Protein AF-A0A971SGZ3-F1 (afdb_monomer_lite)

pLDDT: mean 70.92, std 13.81, range [35.12, 88.5]

Radius of gyration: 29.83 Å; chains: 1; bounding box: 78×23×62 Å

Foldseek 3Di:
DPPPPVVVVVVVVVVVPPDDDDDDPDPVVVCVVVVVVCVVVVCCCCVPVVVVVVVVVVVVVVLVPDDQQDWDADPVGDTFGFHDDDPPDTDTDD

Sequence (94 aa):
MNLFYTLIPTYLMSAAGAGTGEEGAGLQGMLTMLLPFALIIGFMYFFSIRPQKKKEKELKAKLEAMRPGDNIMTIGGIVGRVANITADEVTIYT

Secondary structure (DSSP, 8-state):
--SSSSHHHHHHHHHTSS-------SHHHHHHHHHHHHHHHHHHHHHHHHHHHHHHHHHHHHHHH--TT-EEE-TTS-EEEEEEEETTEEEEE-

Structure (m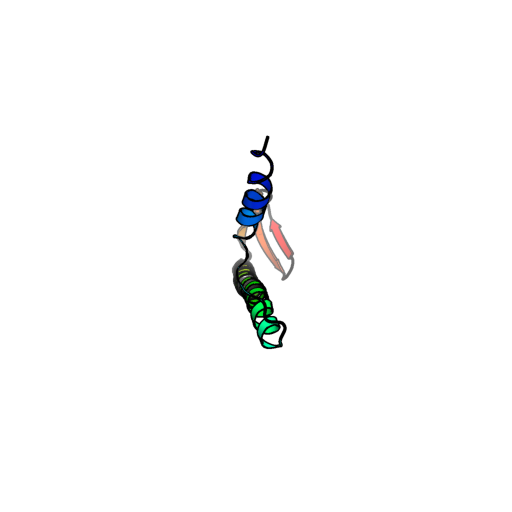mCIF, N/CA/C/O backbone):
data_AF-A0A971SGZ3-F1
#
_entry.id   AF-A0A971SGZ3-F1
#
loop_
_atom_site.group_PDB
_atom_site.id
_atom_site.type_symbol
_atom_site.label_atom_id
_atom_site.label_alt_id
_atom_site.label_comp_id
_atom_site.label_asym_id
_atom_site.label_entity_id
_atom_site.label_seq_id
_atom_site.pdbx_PDB_ins_code
_atom_site.Cartn_x
_atom_site.Cartn_y
_atom_site.Cartn_z
_atom_site.occupancy
_atom_site.B_iso_or_equiv
_atom_site.auth_seq_id
_atom_site.auth_comp_id
_atom_site.auth_asym_id
_atom_site.auth_atom_id
_atom_site.pdbx_PDB_model_num
ATOM 1 N N . MET A 1 1 ? 61.825 10.161 -26.621 1.00 61.12 1 MET A N 1
ATOM 2 C CA . MET A 1 1 ? 60.560 10.915 -26.749 1.00 61.12 1 MET A CA 1
ATOM 3 C C . MET A 1 1 ? 59.492 10.025 -27.382 1.00 61.12 1 MET A C 1
ATOM 5 O O . MET A 1 1 ? 59.147 10.264 -28.518 1.00 61.12 1 MET A O 1
ATOM 9 N N . ASN A 1 2 ? 59.030 8.967 -26.694 1.00 47.19 2 ASN A N 1
ATOM 10 C CA . ASN A 1 2 ? 57.971 8.070 -27.209 1.00 47.19 2 ASN A CA 1
ATOM 11 C C . ASN A 1 2 ? 57.168 7.354 -26.097 1.00 47.19 2 ASN A C 1
ATOM 13 O O . ASN A 1 2 ? 56.510 6.355 -26.354 1.00 47.19 2 ASN A O 1
ATOM 17 N N . LEU A 1 3 ? 57.204 7.856 -24.854 1.00 59.34 3 LEU A N 1
ATOM 18 C CA . LEU A 1 3 ? 56.527 7.208 -23.718 1.00 59.34 3 LEU A CA 1
ATOM 19 C C . LEU A 1 3 ? 55.085 7.710 -23.492 1.00 59.34 3 LEU A C 1
ATOM 21 O O . LEU A 1 3 ? 54.330 7.087 -22.761 1.00 59.34 3 LEU A O 1
ATOM 25 N N . PHE A 1 4 ? 54.683 8.806 -24.146 1.00 59.62 4 PHE A N 1
ATOM 26 C CA . PHE A 1 4 ? 53.336 9.381 -24.016 1.00 59.62 4 PHE A CA 1
ATOM 27 C C . PHE A 1 4 ? 52.316 8.821 -25.026 1.00 59.62 4 PHE A C 1
ATOM 29 O O . PHE A 1 4 ? 51.120 8.957 -24.803 1.00 59.62 4 PHE A O 1
ATOM 36 N N . TYR A 1 5 ? 52.750 8.164 -26.113 1.00 58.62 5 TYR A N 1
ATOM 37 C CA . TYR A 1 5 ? 51.845 7.733 -27.195 1.00 58.62 5 TYR A CA 1
ATOM 38 C C . TYR A 1 5 ? 51.310 6.298 -27.037 1.00 58.62 5 TYR A C 1
ATOM 40 O O . TYR A 1 5 ? 50.272 5.965 -27.595 1.00 58.62 5 TYR A O 1
ATOM 48 N N . THR A 1 6 ? 51.969 5.442 -26.248 1.00 62.06 6 THR A N 1
ATOM 49 C CA . THR A 1 6 ? 51.527 4.052 -26.005 1.00 62.06 6 THR A CA 1
ATOM 50 C C . THR A 1 6 ? 50.541 3.915 -24.846 1.00 62.06 6 THR A C 1
ATOM 52 O O . THR A 1 6 ? 49.836 2.910 -24.774 1.00 62.06 6 THR A O 1
ATOM 55 N N . LEU A 1 7 ? 50.462 4.921 -23.967 1.00 61.53 7 LEU A N 1
ATOM 56 C CA . LEU A 1 7 ? 49.594 4.933 -22.782 1.00 61.53 7 LEU A CA 1
ATOM 57 C C . LEU A 1 7 ? 48.172 5.446 -23.074 1.00 61.53 7 LEU A C 1
ATOM 59 O O . LEU A 1 7 ? 47.235 5.106 -22.358 1.00 61.53 7 LEU A O 1
ATOM 63 N N . ILE A 1 8 ? 47.988 6.219 -24.150 1.00 64.06 8 ILE A N 1
ATOM 64 C CA . ILE A 1 8 ? 46.671 6.735 -24.567 1.00 64.06 8 ILE A CA 1
ATOM 65 C C . ILE A 1 8 ? 45.781 5.614 -25.156 1.00 64.06 8 ILE A C 1
ATOM 67 O O . ILE A 1 8 ? 44.620 5.515 -24.758 1.00 64.06 8 ILE A O 1
ATOM 71 N N . PRO A 1 9 ? 46.285 4.703 -26.018 1.00 61.53 9 PRO A N 1
ATOM 72 C CA . PRO A 1 9 ? 45.495 3.578 -26.522 1.00 61.53 9 PRO A CA 1
ATOM 73 C C . PRO A 1 9 ? 45.182 2.528 -25.450 1.00 61.53 9 PRO A C 1
ATOM 75 O O . PRO A 1 9 ? 44.108 1.936 -25.471 1.00 61.53 9 PRO A O 1
ATOM 78 N N . THR A 1 10 ? 46.089 2.293 -24.494 1.00 59.28 10 THR A N 1
ATOM 79 C CA . THR A 1 10 ? 45.898 1.278 -23.440 1.00 59.28 10 THR A CA 1
ATOM 80 C C . THR A 1 10 ? 44.835 1.687 -22.424 1.00 59.28 10 THR A C 1
ATOM 82 O O . THR A 1 10 ? 44.073 0.832 -21.975 1.00 59.28 10 THR A O 1
ATOM 85 N N . TYR A 1 11 ? 44.715 2.980 -22.109 1.00 58.41 11 TYR A N 1
ATOM 86 C CA . TYR A 1 11 ? 43.640 3.468 -21.239 1.00 58.41 11 TYR A CA 1
ATOM 87 C C . TYR A 1 11 ? 42.266 3.452 -21.929 1.00 58.41 11 TYR A C 1
ATOM 89 O O . TYR A 1 11 ? 41.261 3.161 -21.284 1.00 58.41 11 TYR A O 1
ATOM 97 N N . LEU A 1 12 ? 42.216 3.679 -23.247 1.00 52.97 12 LEU A N 1
ATOM 98 C CA . LEU A 1 12 ? 40.986 3.530 -24.036 1.00 52.97 12 LEU A CA 1
ATOM 99 C C . LEU A 1 12 ? 40.589 2.057 -24.243 1.00 52.97 12 LEU A C 1
ATOM 101 O O . LEU A 1 12 ? 39.403 1.741 -24.226 1.00 52.97 12 LEU A O 1
ATOM 105 N N . MET A 1 13 ? 41.557 1.141 -24.353 1.00 55.81 13 MET A N 1
ATOM 106 C CA . MET A 1 13 ? 41.298 -0.302 -24.455 1.00 55.81 13 MET A CA 1
ATOM 107 C C . MET A 1 13 ? 40.775 -0.893 -23.136 1.00 55.81 13 MET A C 1
ATOM 109 O O . MET A 1 13 ? 39.900 -1.752 -23.152 1.00 55.81 13 MET A O 1
ATOM 113 N N . SER A 1 14 ? 41.243 -0.403 -21.980 1.00 52.47 14 SER A N 1
ATOM 114 C CA . SER A 1 14 ? 40.731 -0.855 -20.675 1.00 52.47 14 SER A CA 1
ATOM 115 C C . SER A 1 14 ? 39.312 -0.352 -20.374 1.00 52.47 14 SER A C 1
ATOM 117 O O . SER A 1 14 ? 38.630 -0.945 -19.540 1.00 52.47 14 SER A O 1
ATOM 119 N N . ALA A 1 15 ? 38.843 0.700 -21.057 1.00 49.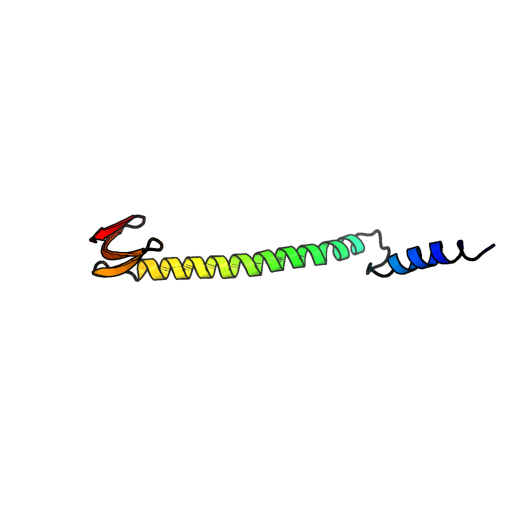50 15 ALA A N 1
ATOM 120 C CA . ALA A 1 15 ? 37.452 1.156 -20.998 1.00 49.50 15 ALA A CA 1
ATOM 121 C C . ALA A 1 15 ? 36.516 0.366 -21.939 1.00 49.50 15 ALA A C 1
ATOM 123 O O . ALA A 1 15 ? 35.302 0.401 -21.760 1.00 49.50 15 ALA A O 1
ATOM 124 N N . ALA A 1 16 ? 37.061 -0.406 -22.887 1.00 46.53 16 ALA A N 1
ATOM 125 C CA . ALA A 1 16 ? 36.309 -1.339 -23.733 1.00 46.53 16 ALA A CA 1
ATOM 126 C C . ALA A 1 16 ? 36.113 -2.726 -23.078 1.00 46.53 16 ALA A C 1
ATOM 128 O O . ALA A 1 16 ? 35.757 -3.694 -23.743 1.00 46.53 16 ALA A O 1
ATOM 129 N N . GLY A 1 17 ? 36.343 -2.828 -21.764 1.00 46.47 17 GLY A N 1
ATOM 130 C CA . GLY A 1 17 ? 36.170 -4.034 -20.952 1.00 46.47 17 GLY A CA 1
ATOM 131 C C . GLY A 1 17 ? 35.000 -3.949 -19.969 1.00 46.47 17 GLY A C 1
ATOM 132 O O . GLY A 1 17 ? 35.124 -4.416 -18.844 1.00 46.47 17 GLY A O 1
ATOM 133 N N . ALA A 1 18 ? 33.887 -3.317 -20.346 1.00 44.09 18 ALA A N 1
ATOM 134 C CA . ALA A 1 18 ? 32.649 -3.327 -19.561 1.00 44.09 18 ALA A CA 1
ATOM 135 C C . ALA A 1 18 ? 31.428 -3.140 -20.474 1.00 44.09 18 ALA A C 1
ATOM 137 O O . ALA A 1 18 ? 30.736 -2.129 -20.432 1.00 44.09 18 ALA A O 1
ATOM 138 N N . GLY A 1 19 ? 31.182 -4.116 -21.342 1.00 40.62 19 GLY A N 1
ATOM 139 C CA . GLY A 1 19 ? 30.023 -4.114 -22.225 1.00 40.62 19 GLY A CA 1
ATOM 140 C C . GLY A 1 19 ? 29.853 -5.481 -22.852 1.00 40.62 19 GLY A C 1
ATOM 141 O O . GLY A 1 19 ? 30.465 -5.793 -23.865 1.00 40.62 19 GLY A O 1
ATOM 142 N N . THR A 1 20 ? 29.065 -6.325 -22.199 1.00 35.12 20 THR A N 1
ATOM 143 C CA . THR A 1 20 ? 28.605 -7.600 -22.745 1.00 35.12 20 THR A CA 1
ATOM 144 C C . THR A 1 20 ? 27.857 -7.377 -24.061 1.00 35.12 20 THR A C 1
ATOM 146 O O . THR A 1 20 ? 26.876 -6.636 -24.067 1.00 35.12 20 THR A O 1
ATOM 149 N N . GLY A 1 21 ? 28.247 -8.104 -25.110 1.00 43.09 21 GLY A N 1
ATOM 150 C CA . GLY A 1 21 ? 27.336 -8.509 -26.185 1.00 43.09 21 GLY A CA 1
ATOM 151 C C . GLY A 1 21 ? 27.374 -7.668 -27.459 1.00 43.09 21 GLY A C 1
ATOM 152 O O . GLY A 1 21 ? 26.592 -6.741 -27.622 1.00 43.09 21 GLY A O 1
ATOM 153 N N . GLU A 1 22 ? 28.304 -8.061 -28.327 1.00 35.94 22 GLU A N 1
ATOM 154 C CA . GLU A 1 22 ? 28.220 -8.254 -29.784 1.00 35.94 22 GLU A CA 1
ATOM 155 C C . GLU A 1 22 ? 27.079 -7.628 -30.614 1.00 35.94 22 GLU A C 1
ATOM 157 O O . GLU A 1 22 ? 25.885 -7.736 -30.334 1.00 35.94 22 GLU A O 1
ATOM 162 N N . GLU A 1 23 ? 27.524 -7.080 -31.750 1.00 41.28 23 GLU A N 1
ATOM 163 C CA . GLU A 1 23 ? 26.769 -6.728 -32.949 1.00 41.28 23 GLU A CA 1
ATOM 164 C C . GLU A 1 23 ? 25.783 -7.815 -33.403 1.00 41.28 23 GLU A C 1
ATOM 166 O O . GLU A 1 23 ? 26.131 -8.972 -33.628 1.00 41.28 23 GLU A O 1
ATOM 171 N N . GLY A 1 24 ? 24.546 -7.387 -33.649 1.00 42.19 24 GLY A N 1
ATOM 172 C CA . GLY A 1 24 ? 23.504 -8.188 -34.277 1.00 42.19 24 GLY A CA 1
ATOM 173 C C . GLY A 1 24 ? 22.287 -7.330 -34.600 1.00 42.19 24 GLY A C 1
ATOM 174 O O . GLY A 1 24 ? 21.251 -7.442 -33.947 1.00 42.19 24 GLY A O 1
ATOM 175 N N . ALA A 1 25 ? 22.412 -6.441 -35.591 1.00 50.78 25 ALA A N 1
ATOM 176 C CA . ALA A 1 25 ? 21.299 -5.664 -36.134 1.00 50.78 25 ALA A CA 1
ATOM 177 C C . ALA A 1 25 ? 20.322 -6.591 -36.887 1.00 50.78 25 ALA A C 1
ATOM 179 O O . ALA A 1 25 ? 20.432 -6.816 -38.088 1.00 50.78 25 ALA A O 1
ATOM 180 N N . GLY A 1 26 ? 19.371 -7.160 -36.151 1.00 58.16 26 GLY A N 1
ATOM 181 C CA . GLY A 1 26 ? 18.267 -7.975 -36.651 1.00 58.16 26 GLY A CA 1
ATOM 182 C C . GLY A 1 26 ? 17.219 -8.166 -35.554 1.00 58.16 26 GLY A C 1
ATOM 183 O O . GLY A 1 26 ? 17.494 -7.895 -34.388 1.00 58.16 26 GLY A O 1
ATOM 184 N N . LEU A 1 27 ? 16.017 -8.639 -35.899 1.00 60.69 27 LEU A N 1
ATOM 185 C CA . LEU A 1 27 ? 14.909 -8.879 -34.952 1.00 60.69 27 LEU A CA 1
ATOM 186 C C . LEU A 1 27 ? 15.341 -9.685 -33.705 1.00 60.69 27 LEU A C 1
ATOM 188 O O . LEU A 1 27 ? 14.837 -9.454 -32.608 1.00 60.69 27 LEU A O 1
ATOM 192 N N . GLN A 1 28 ? 16.330 -10.571 -33.868 1.00 64.25 28 GLN A N 1
ATOM 193 C CA . GLN A 1 28 ? 16.982 -11.305 -32.785 1.00 64.25 28 GLN A CA 1
ATOM 194 C C . GLN A 1 28 ? 17.620 -10.361 -31.749 1.00 64.25 28 GLN A C 1
ATOM 196 O O . GLN A 1 28 ? 17.368 -10.518 -30.563 1.00 64.25 28 GLN A O 1
ATOM 201 N N . GLY A 1 29 ? 18.369 -9.342 -32.186 1.00 67.75 29 GLY A N 1
ATOM 202 C CA . GLY A 1 29 ? 19.042 -8.368 -31.322 1.00 67.75 29 GLY A CA 1
ATOM 203 C C . GLY A 1 29 ? 18.082 -7.453 -30.556 1.00 67.75 29 GLY A C 1
ATOM 204 O O . GLY A 1 29 ? 18.350 -7.122 -29.404 1.00 67.75 29 GLY A O 1
ATOM 205 N N . MET A 1 30 ? 16.919 -7.115 -31.131 1.00 69.00 30 MET A N 1
ATOM 206 C CA . MET A 1 30 ? 15.866 -6.380 -30.410 1.00 69.00 30 MET A CA 1
ATOM 207 C C . MET A 1 30 ? 15.273 -7.201 -29.260 1.00 69.00 30 MET A C 1
ATOM 209 O O . MET A 1 30 ? 15.034 -6.659 -28.181 1.00 69.00 30 MET A O 1
ATOM 213 N N . LEU A 1 31 ? 15.065 -8.506 -29.459 1.00 73.06 31 LEU A N 1
ATOM 214 C CA . LEU A 1 31 ? 14.594 -9.394 -28.395 1.00 73.06 31 LEU A CA 1
ATOM 215 C C . LEU A 1 31 ? 15.651 -9.557 -27.297 1.00 73.06 31 LEU A C 1
ATOM 217 O O . LEU A 1 31 ? 15.302 -9.493 -26.120 1.00 73.06 31 LEU A O 1
ATOM 221 N N . THR A 1 32 ? 16.934 -9.682 -27.652 1.00 76.50 32 THR A N 1
ATOM 222 C CA . THR A 1 32 ? 18.028 -9.763 -26.669 1.00 76.50 32 THR A CA 1
ATOM 223 C C . THR A 1 32 ? 18.176 -8.473 -25.855 1.00 76.50 32 THR A C 1
ATOM 225 O O . THR A 1 32 ? 18.482 -8.544 -24.668 1.00 76.50 32 THR A O 1
ATOM 228 N N . MET A 1 33 ? 17.904 -7.301 -26.447 1.00 73.38 33 MET A N 1
ATOM 229 C CA . MET A 1 33 ? 17.918 -6.009 -25.745 1.00 73.38 33 MET A CA 1
ATOM 230 C C . MET A 1 33 ? 16.672 -5.767 -24.882 1.00 73.38 33 MET A C 1
ATOM 232 O O . MET A 1 33 ? 16.792 -5.206 -23.798 1.00 73.38 33 MET A O 1
ATOM 236 N N . LEU A 1 34 ? 15.478 -6.182 -25.318 1.00 79.56 34 LEU A N 1
ATOM 237 C CA . LEU A 1 34 ? 14.231 -5.977 -24.563 1.00 79.56 34 LEU A CA 1
ATOM 238 C C . LEU A 1 34 ? 14.039 -6.982 -23.419 1.00 79.56 34 LEU A C 1
ATOM 240 O O . LEU A 1 34 ? 13.370 -6.660 -22.436 1.00 79.56 34 LEU A O 1
ATOM 244 N N . LEU A 1 35 ? 14.641 -8.171 -23.512 1.00 85.31 35 LEU A N 1
ATOM 245 C CA . LEU A 1 35 ? 14.587 -9.208 -22.479 1.00 85.31 35 LEU A CA 1
ATOM 246 C C . LEU A 1 35 ? 15.040 -8.719 -21.082 1.00 85.31 35 LEU A C 1
ATOM 248 O O . LEU A 1 35 ? 14.283 -8.918 -20.127 1.00 85.31 35 LEU A O 1
ATOM 252 N N . PRO A 1 36 ? 16.199 -8.044 -20.910 1.00 81.94 36 PRO A N 1
ATOM 253 C CA . PRO A 1 36 ? 16.603 -7.514 -19.606 1.00 81.94 36 PRO A CA 1
ATOM 254 C C . PRO A 1 36 ? 15.682 -6.392 -19.096 1.00 81.94 36 PRO A C 1
ATO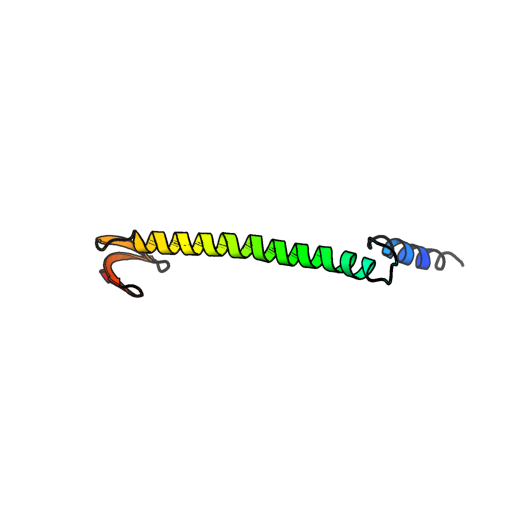M 256 O O . PRO A 1 36 ? 15.374 -6.361 -17.904 1.00 81.94 36 PRO A O 1
ATOM 259 N N . PHE A 1 37 ? 15.168 -5.511 -19.963 1.00 83.88 37 PHE A N 1
ATOM 260 C CA . PHE A 1 37 ? 14.225 -4.459 -19.549 1.00 83.88 37 PHE A CA 1
ATOM 261 C C . PHE A 1 37 ? 12.877 -5.030 -19.088 1.00 83.88 37 PHE A C 1
ATOM 263 O O . PHE A 1 37 ? 12.347 -4.607 -18.059 1.00 83.88 37 PHE A O 1
ATOM 270 N N . ALA A 1 38 ? 12.341 -6.026 -19.798 1.00 86.31 38 ALA A N 1
ATOM 271 C CA . ALA A 1 38 ? 11.113 -6.714 -19.411 1.00 86.31 38 ALA A CA 1
ATOM 272 C C . ALA A 1 38 ? 11.278 -7.487 -18.093 1.00 86.31 38 ALA A C 1
ATOM 274 O O . ALA A 1 38 ? 10.367 -7.482 -17.265 1.00 86.31 38 ALA A O 1
ATOM 275 N N . LEU A 1 39 ? 12.447 -8.096 -17.858 1.00 86.75 39 LEU A N 1
ATOM 276 C CA . LEU A 1 39 ? 12.775 -8.736 -16.583 1.00 86.75 39 LEU A CA 1
ATOM 277 C C . LEU A 1 39 ? 12.801 -7.734 -15.428 1.00 86.75 39 LEU A C 1
ATOM 279 O O . LEU A 1 39 ? 12.215 -8.021 -14.391 1.00 86.75 39 LEU A O 1
ATOM 283 N N . ILE A 1 40 ? 13.414 -6.560 -15.599 1.00 85.88 40 ILE A N 1
ATOM 284 C CA . ILE A 1 40 ? 13.472 -5.523 -14.555 1.00 85.88 40 ILE A CA 1
ATOM 285 C C . ILE A 1 40 ? 12.077 -4.970 -14.253 1.00 85.88 40 ILE A C 1
ATOM 287 O O . ILE A 1 40 ? 11.681 -4.903 -13.089 1.00 85.88 40 ILE A O 1
ATOM 291 N N . ILE A 1 41 ? 11.304 -4.612 -15.282 1.00 85.19 41 ILE A N 1
ATOM 292 C CA . ILE A 1 41 ? 9.939 -4.096 -15.109 1.00 85.19 41 ILE A CA 1
ATOM 293 C C . ILE A 1 41 ? 9.037 -5.178 -14.504 1.00 85.19 41 ILE A C 1
ATOM 295 O O . ILE A 1 41 ? 8.264 -4.892 -13.592 1.00 85.19 41 ILE A O 1
ATOM 299 N N . GLY A 1 42 ? 9.171 -6.428 -14.950 1.00 88.50 42 GLY A N 1
ATOM 300 C CA . GLY A 1 42 ? 8.433 -7.573 -14.423 1.00 88.50 42 GLY A CA 1
ATOM 301 C C . GLY A 1 42 ? 8.771 -7.871 -12.963 1.00 88.50 42 GLY A C 1
ATOM 302 O O . GLY A 1 42 ? 7.861 -8.013 -12.146 1.00 88.50 42 GLY A O 1
ATOM 303 N N . PHE A 1 43 ? 10.058 -7.894 -12.602 1.00 86.25 43 PHE A N 1
ATOM 304 C CA . PHE A 1 43 ? 10.498 -8.074 -11.217 1.00 86.25 43 PHE A CA 1
ATOM 305 C C . PHE A 1 43 ? 10.054 -6.917 -10.328 1.00 86.25 43 PHE A C 1
ATOM 307 O O . PHE A 1 43 ? 9.538 -7.160 -9.243 1.00 86.25 43 PHE A O 1
ATOM 314 N N . MET A 1 44 ? 10.197 -5.669 -10.776 1.00 82.94 44 MET A N 1
ATOM 315 C CA . MET A 1 44 ? 9.774 -4.498 -10.010 1.00 82.94 44 MET A CA 1
ATOM 316 C C . MET A 1 44 ? 8.252 -4.466 -9.826 1.00 82.94 44 MET A C 1
ATOM 318 O O . MET A 1 44 ? 7.778 -4.241 -8.716 1.00 82.94 44 MET A O 1
ATOM 322 N N . TYR A 1 45 ? 7.471 -4.750 -10.872 1.00 82.25 45 TYR A N 1
ATOM 323 C CA . TYR A 1 45 ? 6.011 -4.835 -10.793 1.00 82.25 45 TYR A CA 1
ATOM 324 C 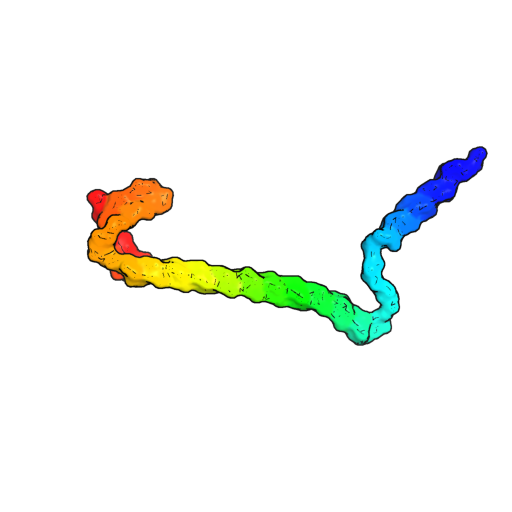C . TYR A 1 45 ? 5.590 -5.959 -9.842 1.00 82.25 45 TYR A C 1
ATOM 326 O O . TYR A 1 45 ? 4.834 -5.729 -8.901 1.00 82.25 45 TYR A O 1
ATOM 334 N N . PHE A 1 46 ? 6.125 -7.167 -10.026 1.00 85.88 46 PHE A N 1
ATOM 335 C CA . PHE A 1 46 ? 5.755 -8.328 -9.222 1.00 85.88 46 PHE A CA 1
ATOM 336 C C . PHE A 1 46 ? 6.182 -8.182 -7.761 1.00 85.88 46 PHE A C 1
ATOM 338 O O . PHE A 1 46 ? 5.386 -8.420 -6.850 1.00 85.88 46 PHE A O 1
ATOM 345 N N . PHE A 1 47 ? 7.421 -7.755 -7.529 1.00 83.62 47 PHE A N 1
ATOM 346 C CA . PHE A 1 47 ? 7.969 -7.603 -6.193 1.00 83.62 47 PHE A CA 1
ATOM 347 C C . PHE A 1 47 ? 7.504 -6.328 -5.502 1.00 83.62 47 PHE A C 1
ATOM 349 O O . PHE A 1 47 ? 7.631 -6.270 -4.298 1.00 83.62 47 PHE A O 1
ATOM 356 N N . SER A 1 48 ? 6.945 -5.322 -6.179 1.00 84.81 48 SER A N 1
ATOM 357 C CA . SER A 1 48 ? 6.416 -4.123 -5.510 1.00 84.81 48 SER A CA 1
ATOM 358 C C . SER A 1 48 ? 4.904 -4.209 -5.283 1.00 84.81 48 SER A C 1
ATOM 360 O O . SER A 1 48 ? 4.426 -4.001 -4.168 1.00 84.81 48 SER A O 1
ATOM 362 N N . ILE A 1 49 ? 4.125 -4.631 -6.282 1.00 85.75 49 ILE A N 1
ATOM 363 C CA . ILE A 1 49 ? 2.659 -4.705 -6.166 1.00 85.75 49 ILE A CA 1
ATOM 364 C C . ILE A 1 49 ? 2.209 -5.821 -5.234 1.00 85.75 49 ILE A C 1
ATOM 366 O O . ILE A 1 49 ? 1.236 -5.650 -4.499 1.00 85.75 49 ILE A O 1
ATOM 370 N N . ARG A 1 50 ? 2.900 -6.964 -5.225 1.00 80.69 50 ARG A N 1
ATOM 371 C CA . ARG A 1 50 ? 2.538 -8.078 -4.344 1.00 80.69 50 ARG A CA 1
ATOM 372 C C . ARG A 1 50 ? 2.726 -7.747 -2.855 1.00 80.69 50 ARG A C 1
ATOM 374 O O . ARG A 1 50 ? 1.785 -7.995 -2.099 1.00 80.69 50 ARG A O 1
ATOM 381 N N . PRO A 1 51 ? 3.856 -7.176 -2.390 1.00 78.56 51 PRO A N 1
ATOM 382 C CA . PRO A 1 51 ? 3.982 -6.785 -0.990 1.00 78.56 51 PRO A CA 1
ATOM 383 C C . PRO A 1 51 ? 3.178 -5.538 -0.635 1.00 78.56 51 PRO A C 1
ATOM 385 O O . PRO A 1 51 ? 2.691 -5.484 0.490 1.00 78.56 51 PRO A O 1
ATOM 388 N N . GLN A 1 52 ? 2.986 -4.574 -1.545 1.00 78.75 52 GLN A N 1
ATOM 389 C CA . GLN A 1 52 ? 2.128 -3.415 -1.262 1.00 78.75 52 GLN A CA 1
ATOM 390 C C . GLN A 1 52 ? 0.683 -3.853 -0.998 1.00 78.75 52 GLN A C 1
ATOM 392 O O . GLN A 1 52 ? 0.150 -3.583 0.076 1.00 78.75 52 GLN A O 1
ATOM 397 N N . LYS A 1 53 ? 0.098 -4.661 -1.895 1.00 78.62 53 LYS A N 1
ATOM 398 C CA . LYS A 1 53 ? -1.256 -5.211 -1.712 1.00 78.62 53 LYS A CA 1
ATOM 399 C C . LYS A 1 53 ? -1.382 -6.066 -0.449 1.00 78.62 53 LYS A C 1
ATOM 401 O O . LYS A 1 53 ? -2.437 -6.082 0.181 1.00 78.62 53 LYS A O 1
ATOM 406 N N . LYS A 1 54 ? -0.317 -6.779 -0.059 1.00 78.50 54 LYS A N 1
ATOM 407 C CA . LYS A 1 54 ? -0.297 -7.565 1.183 1.00 78.50 54 LYS A CA 1
ATOM 408 C C . LYS A 1 54 ? -0.328 -6.663 2.424 1.00 78.50 54 LYS A C 1
ATOM 410 O O . LYS A 1 54 ? -1.146 -6.907 3.305 1.00 78.50 54 LYS A O 1
ATOM 415 N N . LYS A 1 55 ? 0.486 -5.601 2.463 1.00 82.12 55 LYS A N 1
ATOM 416 C CA . LYS A 1 55 ? 0.502 -4.622 3.566 1.00 82.12 55 LYS A CA 1
ATOM 417 C C . LYS A 1 55 ? -0.827 -3.876 3.697 1.00 82.12 55 LYS A C 1
ATOM 419 O O . LYS A 1 55 ? -1.322 -3.723 4.807 1.00 82.12 55 LYS A O 1
ATOM 424 N N . GLU A 1 56 ? -1.428 -3.463 2.583 1.00 82.44 56 GLU A N 1
ATOM 425 C CA . GLU A 1 56 ? -2.746 -2.815 2.584 1.00 82.44 56 GLU A CA 1
ATOM 426 C C . GLU A 1 56 ? -3.844 -3.745 3.102 1.00 82.44 56 GLU A C 1
ATOM 428 O O . GLU A 1 56 ? -4.679 -3.331 3.903 1.00 82.44 56 GLU A 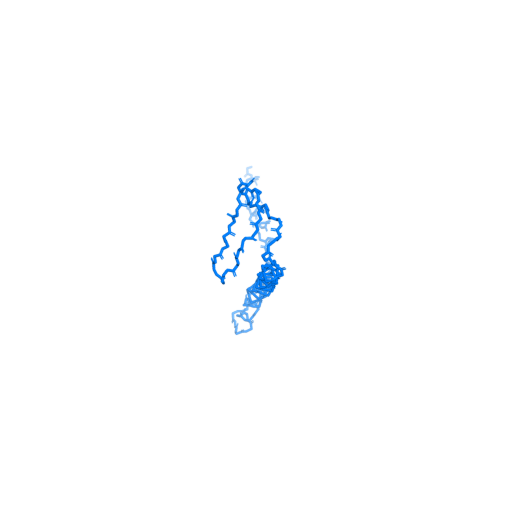O 1
ATOM 433 N N . LYS A 1 57 ? -3.834 -5.017 2.685 1.00 79.75 57 LYS A N 1
ATOM 434 C CA . LYS A 1 57 ? -4.811 -6.005 3.154 1.00 79.75 57 LYS A CA 1
ATOM 435 C C . LYS A 1 57 ? -4.654 -6.300 4.647 1.00 79.75 57 LYS A C 1
ATOM 437 O O . LYS A 1 57 ? -5.653 -6.419 5.345 1.00 79.75 57 LYS A O 1
ATOM 442 N N . GLU A 1 58 ? -3.421 -6.385 5.141 1.00 83.50 58 GLU A N 1
ATOM 443 C CA . GLU A 1 58 ? -3.138 -6.548 6.572 1.00 83.50 58 GLU A CA 1
ATOM 444 C C . GLU A 1 58 ? -3.566 -5.322 7.389 1.00 83.50 58 GLU A C 1
ATOM 446 O O . GLU A 1 58 ? -4.118 -5.480 8.473 1.00 83.50 58 GLU A O 1
ATOM 451 N N . LEU A 1 59 ? -3.360 -4.106 6.873 1.00 81.19 59 LEU A N 1
ATOM 452 C CA . LEU A 1 59 ? -3.846 -2.874 7.501 1.00 81.19 59 LEU A CA 1
ATOM 453 C C . LEU A 1 59 ? -5.374 -2.836 7.565 1.00 81.19 59 LEU A C 1
ATOM 455 O O . LEU A 1 59 ? -5.921 -2.594 8.636 1.00 81.19 59 LEU A O 1
ATOM 459 N N . LYS A 1 60 ? -6.062 -3.141 6.460 1.00 80.88 60 LYS A N 1
ATOM 460 C CA . LYS A 1 60 ? -7.532 -3.204 6.427 1.00 80.88 60 LYS A CA 1
ATOM 461 C C . LYS A 1 60 ? -8.081 -4.255 7.389 1.00 80.88 60 LYS A C 1
ATOM 463 O O . LYS A 1 60 ? -8.959 -3.942 8.178 1.00 80.88 60 LYS A O 1
ATOM 468 N N . ALA A 1 61 ? -7.495 -5.452 7.410 1.00 83.44 61 ALA A N 1
ATOM 469 C CA . ALA A 1 61 ? -7.895 -6.500 8.347 1.00 83.44 61 ALA A CA 1
ATOM 470 C C . ALA A 1 61 ? -7.663 -6.100 9.815 1.00 83.44 61 ALA A C 1
ATOM 472 O O . ALA A 1 61 ? -8.458 -6.452 10.681 1.00 83.44 61 ALA A O 1
ATOM 473 N N . LYS A 1 62 ? -6.594 -5.348 10.113 1.00 78.38 62 LYS A N 1
ATOM 474 C CA . LYS A 1 62 ? -6.354 -4.806 11.459 1.00 78.38 62 LYS A CA 1
ATOM 475 C C . LYS A 1 62 ? -7.390 -3.760 11.850 1.00 78.38 62 LYS A C 1
ATOM 477 O O . LYS A 1 62 ? -7.806 -3.765 12.998 1.00 78.38 62 LYS A O 1
ATOM 482 N N . LEU A 1 63 ? -7.798 -2.894 10.923 1.00 78.19 63 LEU A N 1
ATOM 483 C CA . LEU A 1 63 ? -8.843 -1.895 11.160 1.00 78.19 63 LEU A CA 1
ATOM 484 C C . LEU A 1 63 ? -10.216 -2.552 11.357 1.00 78.19 63 LEU A C 1
ATOM 486 O O . LEU A 1 63 ? -10.931 -2.180 12.276 1.00 78.19 63 LEU A O 1
ATOM 490 N N . GLU A 1 64 ? -10.553 -3.570 10.561 1.00 75.06 64 GLU A N 1
ATOM 491 C CA . GLU A 1 64 ? -11.796 -4.346 10.710 1.00 75.06 64 GLU A CA 1
ATOM 492 C C . GLU A 1 64 ? -11.836 -5.170 12.005 1.00 75.06 64 GLU A C 1
ATOM 494 O O . GLU A 1 64 ? -12.908 -5.414 12.556 1.00 75.06 64 GLU A O 1
ATOM 499 N N . ALA A 1 65 ? -10.676 -5.609 12.500 1.00 77.56 65 ALA A N 1
ATOM 500 C CA . ALA A 1 65 ? -10.574 -6.319 13.770 1.00 77.56 65 ALA A CA 1
ATOM 501 C C . ALA A 1 65 ? -10.658 -5.391 14.994 1.00 77.56 65 ALA A C 1
ATOM 503 O O . ALA A 1 65 ? -10.885 -5.895 16.095 1.00 77.56 65 ALA A O 1
ATOM 504 N N . MET A 1 66 ? -10.480 -4.072 14.831 1.00 74.00 66 MET A N 1
ATOM 505 C CA . MET A 1 66 ? -10.679 -3.120 15.926 1.00 74.00 66 MET A CA 1
ATOM 506 C C . MET A 1 66 ? -12.161 -3.041 16.262 1.00 74.00 66 MET A C 1
ATOM 508 O O . MET A 1 66 ? -13.013 -2.908 15.383 1.00 74.00 66 MET A O 1
ATOM 512 N N . ARG A 1 67 ? -12.479 -3.107 17.553 1.00 71.38 67 ARG A N 1
ATOM 513 C CA . ARG A 1 67 ? -13.854 -2.995 18.039 1.00 71.38 67 ARG A CA 1
ATOM 514 C C . ARG A 1 67 ? -14.018 -1.716 18.858 1.00 71.38 67 ARG A C 1
ATOM 516 O O . ARG A 1 67 ? -13.062 -1.250 19.484 1.00 71.38 67 ARG A O 1
ATOM 523 N N . PRO A 1 68 ? -15.236 -1.149 18.904 1.00 75.00 68 PRO A N 1
ATOM 524 C CA . PRO A 1 68 ? -15.560 -0.116 19.877 1.00 75.00 68 PRO A CA 1
ATOM 525 C C . PRO A 1 68 ? -15.248 -0.633 21.286 1.00 75.00 68 PRO A C 1
ATOM 527 O O . PRO A 1 68 ? -15.751 -1.683 21.687 1.00 75.00 68 PRO A O 1
ATOM 530 N N . GLY A 1 69 ? -14.391 0.078 22.014 1.00 73.44 69 GLY A N 1
ATOM 531 C CA . GLY A 1 69 ? -13.898 -0.313 23.333 1.00 73.44 69 GLY A CA 1
ATOM 532 C C . GLY A 1 69 ? -12.408 -0.658 23.400 1.00 73.44 69 GLY A C 1
ATOM 533 O O . GLY A 1 69 ? -11.873 -0.699 24.510 1.00 73.44 69 GLY A O 1
ATOM 534 N N . ASP A 1 70 ? -11.729 -0.846 22.265 1.00 78.44 70 ASP A N 1
ATOM 535 C CA . ASP A 1 70 ? -10.289 -1.115 22.246 1.00 78.44 70 ASP A CA 1
ATOM 536 C C . ASP A 1 70 ? -9.476 0.144 22.583 1.00 78.44 70 ASP A C 1
ATOM 538 O O . ASP A 1 70 ? -9.827 1.266 22.203 1.00 78.44 70 ASP A O 1
ATOM 542 N N . ASN A 1 71 ? -8.379 -0.045 23.323 1.00 80.50 71 ASN A N 1
ATOM 543 C CA . ASN A 1 71 ? -7.425 1.026 23.598 1.00 80.50 71 ASN A CA 1
ATOM 544 C C . ASN A 1 71 ? -6.481 1.160 22.405 1.00 80.50 71 ASN A C 1
ATOM 546 O O . ASN A 1 71 ? -5.846 0.186 21.995 1.00 80.50 71 ASN A O 1
ATOM 550 N N . ILE A 1 72 ? -6.364 2.373 21.882 1.00 81.19 72 ILE A N 1
ATOM 551 C CA . ILE A 1 72 ? -5.530 2.679 20.726 1.00 81.19 72 ILE A CA 1
ATOM 552 C C . ILE A 1 72 ? -4.563 3.806 21.061 1.00 81.19 72 ILE A C 1
ATOM 554 O O . ILE A 1 72 ? -4.876 4.729 21.812 1.00 81.19 72 ILE A O 1
ATOM 558 N N . MET A 1 73 ? -3.370 3.714 20.482 1.00 81.38 73 MET A N 1
ATOM 559 C CA . MET A 1 73 ? -2.366 4.765 20.522 1.00 81.38 73 MET A CA 1
ATOM 560 C C . MET A 1 73 ? -2.152 5.254 19.099 1.00 81.38 73 MET A C 1
ATOM 562 O O . MET A 1 73 ? -1.778 4.488 18.210 1.00 81.38 73 MET A O 1
ATOM 566 N N . THR A 1 74 ? -2.428 6.532 18.882 1.00 84.44 74 THR A N 1
ATOM 567 C CA . THR A 1 74 ? -2.194 7.175 17.589 1.00 84.44 74 THR A CA 1
ATOM 568 C C . THR A 1 74 ? -0.714 7.520 17.418 1.00 84.44 74 THR A C 1
ATOM 570 O O . THR A 1 74 ? 0.043 7.605 18.384 1.00 84.44 74 THR A O 1
ATOM 573 N N . ILE A 1 75 ? -0.294 7.765 16.174 1.00 86.00 75 ILE A N 1
ATOM 574 C CA . ILE A 1 75 ? 1.098 8.109 15.826 1.00 86.00 75 ILE A CA 1
ATOM 575 C C . ILE A 1 75 ? 1.542 9.418 16.518 1.00 86.00 75 ILE A C 1
ATOM 577 O O . ILE A 1 75 ? 2.721 9.602 16.799 1.00 86.00 75 ILE A O 1
ATOM 581 N N . GLY A 1 76 ? 0.592 10.300 16.847 1.00 84.50 76 GLY A N 1
ATOM 582 C CA . GLY A 1 76 ? 0.820 11.539 17.598 1.00 84.50 76 GLY A CA 1
ATOM 583 C C . GLY A 1 76 ? 0.890 11.378 19.122 1.00 84.50 76 GLY A C 1
ATOM 584 O O . GLY A 1 76 ? 0.970 12.383 19.818 1.00 84.50 76 GLY A O 1
ATOM 585 N N . GLY A 1 77 ? 0.835 10.152 19.656 1.00 84.75 77 GLY A N 1
ATOM 586 C CA . GLY A 1 77 ? 0.939 9.886 21.096 1.00 84.75 77 GLY A CA 1
ATOM 587 C C . GLY A 1 77 ? -0.364 10.041 21.885 1.00 84.75 77 GLY A C 1
ATOM 588 O O . GLY A 1 77 ? -0.344 9.964 23.110 1.00 84.75 77 GLY A O 1
ATOM 589 N N . ILE A 1 78 ? -1.503 10.227 21.212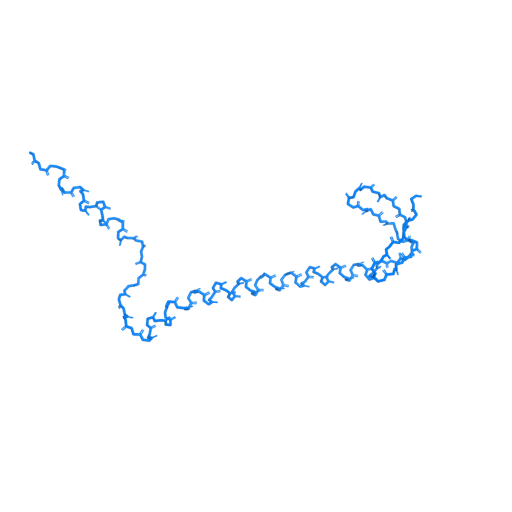 1.00 82.50 78 ILE A N 1
ATOM 590 C CA . ILE A 1 78 ? -2.813 10.266 21.874 1.00 82.50 78 ILE A CA 1
ATOM 591 C C . ILE A 1 78 ? -3.228 8.830 22.183 1.00 82.50 78 ILE A C 1
ATOM 593 O O . ILE A 1 78 ? -3.343 8.011 21.263 1.00 82.50 78 ILE A O 1
ATOM 597 N N . VAL A 1 79 ? -3.436 8.551 23.470 1.00 81.75 79 VAL A N 1
ATOM 598 C CA . VAL A 1 79 ? -3.950 7.283 23.992 1.00 81.75 79 VAL A CA 1
ATOM 599 C C . VAL A 1 79 ? -5.415 7.489 24.347 1.00 81.75 79 VAL A C 1
ATOM 601 O O . VAL A 1 79 ? -5.739 8.397 25.103 1.00 81.75 79 VAL A O 1
ATOM 604 N N . GLY A 1 80 ? -6.296 6.660 23.801 1.00 81.50 80 GLY A N 1
ATOM 605 C CA . GLY A 1 80 ? -7.729 6.770 24.051 1.00 81.50 80 GLY A CA 1
ATOM 606 C C . GLY A 1 80 ? -8.469 5.486 23.712 1.00 81.50 80 GLY A C 1
ATOM 607 O O . GLY A 1 80 ? -7.887 4.525 23.198 1.00 81.50 80 GLY A O 1
ATOM 608 N N . ARG A 1 81 ? -9.766 5.462 24.016 1.00 80.25 81 ARG A N 1
ATOM 609 C CA . ARG A 1 81 ? -10.631 4.308 23.753 1.00 80.25 81 ARG A CA 1
ATOM 610 C C . ARG A 1 81 ? -11.526 4.581 22.548 1.00 80.25 81 ARG A C 1
ATOM 612 O O . ARG A 1 81 ? -12.116 5.657 22.440 1.00 80.25 81 ARG A O 1
ATOM 619 N N . VAL A 1 82 ? -11.639 3.599 21.653 1.00 78.31 82 VAL A N 1
ATOM 620 C CA . VAL A 1 82 ? -12.484 3.697 20.454 1.00 78.31 82 VAL A CA 1
ATOM 621 C C . VAL A 1 82 ? -13.959 3.747 20.854 1.00 78.31 82 VAL A C 1
ATOM 623 O O . VAL A 1 82 ? -14.468 2.803 21.453 1.00 78.31 82 VAL A O 1
ATOM 626 N N . ALA A 1 83 ? -14.656 4.829 20.515 1.00 72.38 83 ALA A N 1
ATOM 627 C CA . ALA A 1 83 ? -16.078 5.007 20.805 1.00 72.38 83 ALA A CA 1
ATOM 628 C C . ALA A 1 83 ? -16.974 4.393 19.727 1.00 72.38 83 ALA A C 1
ATOM 630 O O . ALA A 1 83 ? -17.978 3.743 20.016 1.00 72.38 83 ALA A O 1
ATOM 631 N N . ASN A 1 84 ? -16.612 4.631 18.470 1.00 68.31 84 ASN A N 1
ATOM 632 C CA . ASN A 1 84 ? -17.345 4.179 17.302 1.00 68.31 84 ASN A CA 1
ATOM 633 C C . ASN A 1 84 ? -16.397 4.146 16.097 1.00 68.31 84 ASN A C 1
ATOM 635 O O . ASN A 1 84 ? -15.518 5.003 15.981 1.00 68.31 84 ASN A O 1
ATOM 639 N N . ILE A 1 85 ? -16.572 3.151 15.229 1.00 69.19 85 ILE A N 1
ATOM 640 C CA . ILE A 1 85 ? -15.810 2.990 13.988 1.00 69.19 85 ILE A CA 1
ATOM 641 C C . ILE A 1 85 ? -16.822 3.060 12.849 1.00 69.19 85 ILE A C 1
ATOM 643 O O . ILE A 1 85 ? -17.634 2.151 12.681 1.00 69.19 85 ILE A O 1
ATOM 647 N N . THR A 1 86 ? -16.771 4.141 12.080 1.00 70.62 86 THR A N 1
ATOM 648 C CA . THR A 1 86 ? -17.450 4.269 10.786 1.00 70.62 86 THR A CA 1
ATOM 649 C C . THR A 1 86 ? -16.405 4.079 9.684 1.00 70.62 86 THR A C 1
ATOM 651 O O . THR A 1 86 ? -15.219 4.281 9.932 1.00 70.62 86 THR A O 1
ATOM 654 N N . ALA A 1 87 ? -16.813 3.656 8.482 1.00 63.59 87 ALA A N 1
ATOM 655 C CA . ALA A 1 87 ? -15.913 3.185 7.416 1.00 63.59 87 ALA A CA 1
ATOM 656 C C . ALA A 1 87 ? -14.696 4.091 7.120 1.00 63.59 87 ALA A C 1
ATOM 658 O O . ALA A 1 87 ? -13.645 3.569 6.758 1.00 63.59 87 ALA A O 1
ATOM 659 N N . ASP A 1 88 ? -14.822 5.405 7.335 1.00 70.94 88 ASP A N 1
ATOM 660 C CA . ASP A 1 88 ? -13.751 6.391 7.144 1.00 70.94 88 ASP A CA 1
ATOM 661 C C . ASP A 1 88 ? -13.455 7.256 8.393 1.00 70.94 88 ASP A C 1
ATOM 663 O O . ASP A 1 88 ? -12.583 8.121 8.342 1.00 70.94 88 ASP A O 1
ATOM 667 N N . GLU A 1 89 ? -14.137 7.042 9.528 1.00 69.44 89 GLU A N 1
ATOM 668 C CA . GLU A 1 89 ? -14.016 7.909 10.713 1.00 69.44 89 GLU A CA 1
ATOM 669 C C . GLU A 1 89 ? -14.013 7.112 12.028 1.00 69.44 89 GLU A C 1
ATOM 671 O O . GLU A 1 89 ? -14.892 6.285 12.282 1.00 69.44 89 GLU A O 1
ATOM 676 N N . VAL A 1 90 ? -13.022 7.379 12.889 1.00 71.62 90 VAL A N 1
ATOM 677 C CA . VAL A 1 90 ? -12.891 6.769 14.223 1.00 71.62 90 VAL A CA 1
ATOM 678 C C . VAL A 1 90 ? -13.010 7.857 15.283 1.00 71.62 90 VAL A C 1
ATOM 680 O O . VAL A 1 90 ? -12.129 8.706 15.414 1.00 71.62 90 VAL A O 1
ATOM 683 N N . THR A 1 91 ? -14.086 7.819 16.069 1.00 76.12 91 THR A N 1
ATOM 684 C CA . THR A 1 91 ? -14.274 8.734 17.201 1.00 76.12 91 THR A CA 1
ATOM 685 C C . THR A 1 91 ? -13.592 8.158 18.439 1.00 76.12 91 THR A C 1
ATOM 687 O O . THR A 1 91 ? -13.824 7.004 18.810 1.00 76.12 91 THR A O 1
ATOM 690 N N . ILE A 1 92 ? -12.750 8.961 19.090 1.00 76.81 92 ILE A N 1
ATOM 691 C CA . ILE A 1 92 ? -11.943 8.547 20.243 1.00 76.81 92 ILE A CA 1
ATOM 692 C C . ILE A 1 92 ? -12.298 9.436 21.431 1.00 76.81 92 ILE A C 1
ATOM 694 O O . ILE A 1 92 ? -12.320 10.659 21.297 1.00 76.81 92 ILE A O 1
ATOM 698 N N . TYR A 1 93 ? -12.536 8.825 22.593 1.00 68.31 93 TYR A N 1
ATOM 699 C CA . TYR A 1 93 ? -12.551 9.553 23.862 1.00 68.31 93 TYR A CA 1
ATOM 700 C C . TYR A 1 93 ? -11.160 9.469 24.497 1.00 68.31 93 TYR A C 1
ATOM 702 O O . TYR A 1 93 ? -10.597 8.373 24.615 1.00 68.31 93 TYR A O 1
ATOM 710 N N . THR A 1 94 ? -10.609 10.635 24.840 1.00 64.69 94 THR A N 1
ATOM 711 C CA . THR A 1 94 ? -9.346 10.785 25.576 1.00 64.69 94 THR A CA 1
ATOM 712 C C . THR A 1 94 ? -9.575 10.779 27.078 1.00 64.69 94 THR A C 1
ATOM 714 O O . THR A 1 94 ? -10.685 11.159 27.511 1.00 64.69 94 THR A O 1
#